Protein AF-A0A838VWV6-F1 (afdb_monomer)

Sequence (112 aa):
MQNQNTNAIFAIAVIMTAFTAVLQFGSANLAFSQEVPLLPINTGNETLDISLPVFYECIEEAVDASENAPQQDSYFEDEPTKNEVRACYQAVFIDNPVEEENNNDEDEEDDE

Foldseek 3Di:
DPDDVVVVVVVVVVVVVVVVVVVVVPDDPPPDDDDDPDDQDDPVDPLCSVLVVVLVVQQQVLLVVCLPPPDPDPVSNRPGDPVSSVVSCCVRPPVCRDDPPPPPPVPPPDDD

Mean predicted aligned error: 16.98 Å

Solvent-accessible surface area (backbone atoms only — not comparable to full-atom values): 7223 Å² total; per-residue (Å²): 145,84,56,70,67,60,52,50,52,52,52,53,53,55,51,56,52,54,56,56,57,61,69,70,70,75,72,72,83,79,78,75,77,76,82,70,81,78,72,81,78,76,78,89,41,70,60,56,46,59,44,48,60,56,35,54,53,44,37,53,55,48,28,65,71,45,54,82,48,94,6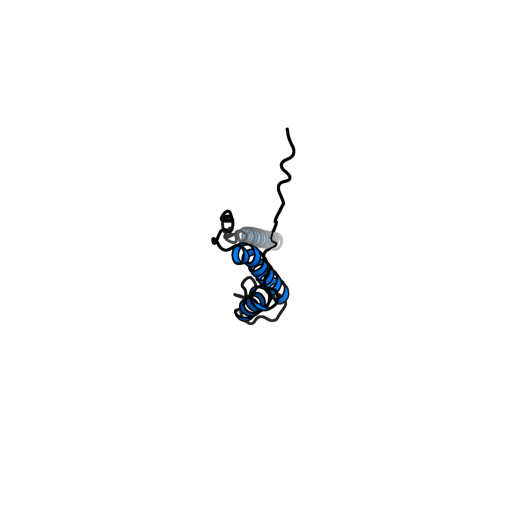7,94,50,80,74,48,56,88,35,72,50,76,64,47,52,49,50,29,48,42,49,42,66,66,74,49,56,68,72,81,78,79,77,77,72,75,80,76,83,75,89,134

pLDDT: mean 76.0, std 15.24, range [45.28, 97.5]

Structure (mmCIF, N/CA/C/O backbone):
data_AF-A0A838VWV6-F1
#
_entry.id   AF-A0A838VWV6-F1
#
loop_
_atom_site.group_PDB
_atom_site.id
_atom_site.type_symbol
_atom_site.label_atom_id
_atom_site.label_alt_id
_atom_site.label_comp_id
_atom_site.label_asym_id
_atom_site.label_entity_id
_atom_site.label_seq_id
_atom_site.pdbx_PDB_ins_code
_atom_site.Cartn_x
_atom_site.Cartn_y
_atom_site.Cartn_z
_atom_site.occupancy
_atom_site.B_iso_or_equiv
_atom_site.auth_seq_id
_atom_site.auth_comp_id
_atom_site.auth_asym_id
_atom_site.auth_atom_id
_atom_site.pdbx_PDB_model_num
ATOM 1 N N . MET A 1 1 ? -52.776 4.281 52.389 1.00 48.97 1 MET A N 1
ATOM 2 C CA . MET A 1 1 ? -52.439 3.291 51.342 1.00 48.97 1 MET A CA 1
ATOM 3 C C . MET A 1 1 ? -52.143 4.034 50.039 1.00 48.97 1 MET A C 1
ATOM 5 O O . MET A 1 1 ? -52.959 4.059 49.135 1.00 48.97 1 MET A O 1
ATOM 9 N N . GLN A 1 2 ? -51.006 4.718 49.968 1.00 55.97 2 GLN A N 1
ATOM 10 C CA . GLN A 1 2 ? -50.486 5.357 48.754 1.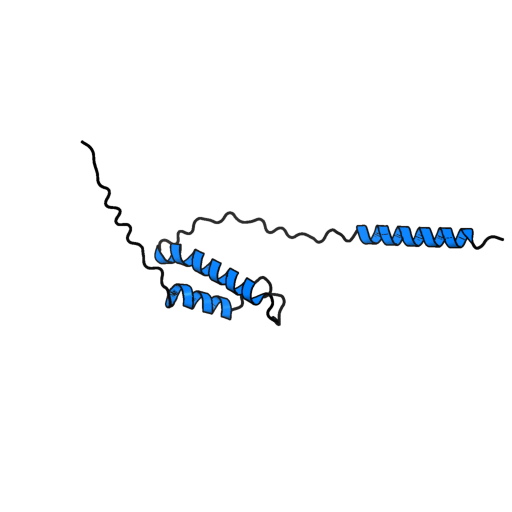00 55.97 2 GLN A CA 1
ATOM 11 C C . GLN A 1 2 ? -48.993 5.069 48.792 1.00 55.97 2 GLN A C 1
ATOM 13 O O . GLN A 1 2 ? -48.281 5.724 49.541 1.00 55.97 2 GLN A O 1
ATOM 18 N N . ASN A 1 3 ? -48.531 4.000 48.145 1.00 59.47 3 ASN A N 1
ATOM 19 C CA . ASN A 1 3 ? -47.086 3.765 48.088 1.00 59.47 3 ASN A CA 1
ATOM 20 C C . ASN A 1 3 ? -46.685 2.846 46.933 1.00 59.47 3 ASN A C 1
ATOM 22 O O . ASN A 1 3 ? -45.708 3.102 46.252 1.00 59.47 3 ASN A O 1
ATOM 26 N N . GLN A 1 4 ? -47.461 1.802 46.641 1.00 61.50 4 GLN A N 1
ATOM 27 C CA . GLN A 1 4 ? -47.039 0.824 45.633 1.00 61.50 4 GLN A CA 1
ATOM 28 C C . GLN A 1 4 ? -47.215 1.338 44.193 1.00 61.50 4 GLN A C 1
ATOM 30 O O . GLN A 1 4 ? -46.302 1.229 43.381 1.00 61.50 4 GLN A O 1
ATOM 35 N N . ASN A 1 5 ? -48.350 1.981 43.902 1.00 61.78 5 ASN A N 1
ATOM 36 C CA . ASN A 1 5 ? -48.657 2.473 42.554 1.00 61.78 5 ASN A CA 1
ATOM 37 C C . ASN A 1 5 ? -47.819 3.704 42.182 1.00 61.78 5 ASN A C 1
ATOM 39 O O . ASN A 1 5 ? -47.375 3.823 41.047 1.00 61.78 5 ASN A O 1
ATOM 43 N N . THR A 1 6 ? -47.553 4.598 43.136 1.00 66.56 6 THR A N 1
ATOM 44 C CA . THR A 1 6 ? -46.735 5.799 42.915 1.00 66.56 6 THR A CA 1
ATOM 45 C C . THR A 1 6 ? -45.270 5.447 42.661 1.00 66.56 6 THR A C 1
ATOM 47 O O . THR A 1 6 ? -44.674 5.980 41.730 1.00 66.56 6 THR A O 1
ATOM 50 N N . ASN A 1 7 ? -44.710 4.496 43.418 1.00 70.25 7 ASN A N 1
ATOM 51 C CA . ASN A 1 7 ? -43.331 4.038 43.222 1.00 70.25 7 ASN A CA 1
ATOM 52 C C . ASN A 1 7 ? -43.160 3.285 41.893 1.00 70.25 7 ASN A C 1
ATOM 54 O O . ASN A 1 7 ? -42.142 3.449 41.226 1.00 70.25 7 ASN A O 1
ATOM 58 N N . ALA A 1 8 ? -44.171 2.517 41.469 1.00 72.94 8 ALA A N 1
ATOM 59 C CA . ALA A 1 8 ? -44.171 1.855 40.164 1.00 72.94 8 ALA A CA 1
ATOM 60 C C . ALA A 1 8 ? -44.208 2.860 38.999 1.00 72.94 8 ALA A C 1
ATOM 62 O O . ALA A 1 8 ? -43.463 2.710 38.034 1.00 72.94 8 ALA A O 1
ATOM 63 N N . ILE A 1 9 ? -45.020 3.917 39.103 1.00 79.06 9 ILE A N 1
ATOM 64 C CA . ILE A 1 9 ? -45.099 4.975 38.083 1.00 79.06 9 ILE A CA 1
ATOM 65 C C . ILE A 1 9 ? -43.771 5.735 37.974 1.00 79.06 9 ILE A C 1
ATOM 67 O O . ILE A 1 9 ? -43.292 5.975 36.867 1.00 79.06 9 ILE A O 1
ATOM 71 N N . PHE A 1 10 ? -43.140 6.062 39.107 1.00 78.81 10 PHE A N 1
ATOM 72 C CA . PHE A 1 10 ? -41.822 6.701 39.114 1.00 78.81 10 PHE A CA 1
ATOM 73 C C . PHE A 1 10 ? -40.740 5.812 38.491 1.00 78.81 10 PHE A C 1
ATOM 75 O O . PHE A 1 10 ? -39.935 6.303 37.702 1.00 78.81 10 PHE A O 1
ATOM 82 N N . ALA A 1 11 ? -40.746 4.509 38.782 1.00 78.06 11 ALA A N 1
ATOM 83 C CA . ALA A 1 11 ? -39.799 3.569 38.187 1.00 78.06 11 ALA A CA 1
ATOM 84 C C . ALA A 1 11 ? -39.950 3.494 36.659 1.00 78.06 11 ALA A C 1
ATOM 86 O O . ALA A 1 11 ? -38.957 3.564 35.939 1.00 78.06 11 ALA A O 1
ATOM 87 N N . ILE A 1 12 ? -41.185 3.427 36.152 1.00 80.44 12 ILE A N 1
ATOM 88 C CA . ILE A 1 12 ? -41.454 3.394 34.706 1.00 80.44 12 ILE A CA 1
ATOM 89 C C . ILE A 1 12 ? -40.994 4.695 34.031 1.00 80.44 12 ILE A C 1
ATOM 91 O O . ILE A 1 12 ? -40.39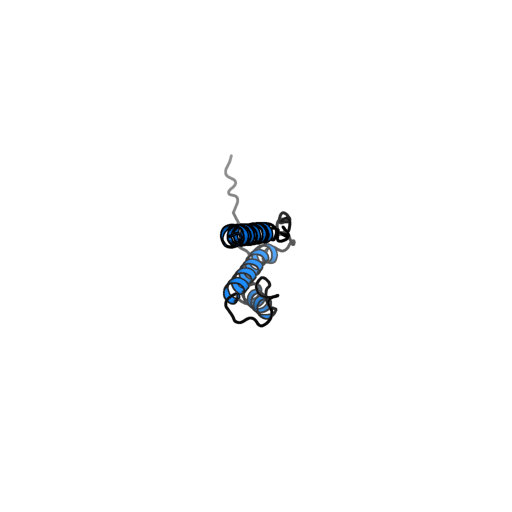0 4.647 32.961 1.00 80.44 12 ILE A O 1
ATOM 95 N N . ALA A 1 13 ? -41.224 5.849 34.663 1.00 78.56 13 ALA A N 1
ATOM 96 C CA . ALA A 1 13 ? -40.803 7.142 34.127 1.00 78.56 13 ALA A CA 1
ATOM 97 C C . ALA A 1 13 ? -39.273 7.256 33.997 1.00 78.56 13 ALA A C 1
ATOM 99 O O . ALA A 1 13 ? -38.787 7.728 32.973 1.00 78.56 13 ALA A O 1
ATOM 100 N N . VAL A 1 14 ? -38.520 6.781 34.996 1.00 82.12 14 VAL A N 1
ATOM 101 C CA . VAL A 1 14 ? -37.044 6.784 34.984 1.00 82.12 14 VAL A CA 1
ATOM 102 C C . VAL A 1 14 ? -36.483 5.843 33.916 1.00 82.12 14 VAL A C 1
ATOM 104 O O . VAL A 1 14 ? -35.494 6.159 33.259 1.00 82.12 14 VAL A O 1
ATOM 107 N N . ILE A 1 15 ? -37.124 4.692 33.712 1.00 79.75 15 ILE A N 1
ATOM 108 C CA . ILE A 1 15 ? -36.725 3.739 32.676 1.00 79.75 15 ILE A CA 1
ATOM 109 C C . ILE A 1 15 ? -36.920 4.363 31.287 1.00 79.75 15 ILE A C 1
ATOM 111 O O . ILE A 1 15 ? -36.000 4.357 30.473 1.00 79.75 15 ILE A O 1
ATOM 115 N N . MET A 1 16 ? -38.086 4.962 31.031 1.00 77.31 16 MET A N 1
ATOM 116 C CA . MET A 1 16 ? -38.398 5.588 29.741 1.00 77.31 16 MET A CA 1
ATOM 117 C C . MET A 1 16 ? -37.440 6.735 29.397 1.00 77.31 16 MET A C 1
ATOM 119 O O . MET A 1 16 ? -36.991 6.824 28.255 1.00 77.31 16 MET A O 1
ATOM 123 N N . THR A 1 17 ? -37.078 7.579 30.370 1.00 71.38 17 THR A N 1
ATOM 124 C CA . THR A 1 17 ? -36.134 8.683 30.134 1.00 71.38 17 THR A CA 1
ATOM 125 C C . THR A 1 17 ? -34.713 8.192 29.857 1.00 71.38 17 THR A C 1
ATOM 127 O O . THR A 1 17 ? -34.045 8.737 28.976 1.00 71.38 17 THR A O 1
ATOM 130 N N . ALA A 1 18 ? -34.263 7.129 30.533 1.00 70.12 18 ALA A N 1
ATOM 131 C CA . ALA A 1 18 ? -32.969 6.506 30.261 1.00 70.12 18 ALA A CA 1
ATOM 132 C C . ALA A 1 18 ? -32.896 5.925 28.836 1.00 70.12 18 ALA A C 1
ATOM 134 O O . ALA A 1 18 ? -31.908 6.143 28.138 1.00 70.12 18 ALA A O 1
ATOM 135 N N . PHE A 1 19 ? -33.960 5.265 28.364 1.00 68.69 19 PHE A N 1
ATOM 136 C CA . PHE A 1 19 ? -34.018 4.738 26.995 1.00 68.69 19 PHE A CA 1
ATOM 137 C C . PHE A 1 19 ? -33.990 5.842 25.932 1.00 68.69 19 PHE A C 1
ATOM 139 O O . PHE A 1 19 ? -33.289 5.710 24.930 1.00 68.69 19 PHE A O 1
ATOM 146 N N . THR A 1 20 ? -34.693 6.958 26.153 1.00 68.25 20 THR A N 1
ATOM 147 C CA . THR A 1 20 ? -34.664 8.089 25.211 1.00 68.25 20 THR A CA 1
ATOM 148 C C . THR A 1 20 ? -33.308 8.788 25.153 1.00 68.25 20 THR A C 1
ATOM 150 O O . THR A 1 20 ? -32.917 9.237 24.081 1.00 68.25 20 THR A O 1
ATOM 153 N N . ALA A 1 21 ? -32.564 8.840 26.265 1.00 62.53 21 ALA A N 1
ATOM 154 C CA . ALA A 1 21 ? -31.240 9.458 26.296 1.00 62.53 21 ALA A CA 1
ATOM 155 C C . ALA A 1 21 ? -30.208 8.663 25.476 1.00 62.53 21 ALA A C 1
ATOM 157 O O . ALA A 1 21 ? -29.389 9.260 24.787 1.00 62.53 21 ALA A O 1
ATOM 158 N N . VAL A 1 22 ? -30.276 7.326 25.489 1.00 63.97 22 VAL A N 1
ATOM 159 C CA . VAL A 1 22 ? -29.355 6.457 24.727 1.00 63.97 22 VAL A CA 1
ATOM 160 C C . VAL A 1 22 ? -29.554 6.599 23.213 1.00 63.97 22 VAL A C 1
ATOM 162 O O . VAL A 1 22 ? -28.583 6.586 22.463 1.00 63.97 22 VAL A O 1
ATOM 165 N N . LEU A 1 23 ? -30.791 6.815 22.755 1.00 61.84 23 LEU A N 1
ATOM 166 C CA . LEU A 1 23 ? -31.105 6.975 21.328 1.00 61.84 23 LEU A CA 1
ATOM 167 C C . LEU A 1 23 ? -30.587 8.293 20.722 1.00 61.84 23 LEU A C 1
ATOM 169 O O . LEU A 1 23 ? -30.531 8.414 19.501 1.00 61.84 23 LEU A O 1
ATOM 173 N N . GLN A 1 24 ? -30.197 9.275 21.543 1.00 60.22 24 GLN A N 1
ATOM 174 C CA . GLN A 1 24 ? -29.690 10.571 21.074 1.00 60.22 24 GLN A CA 1
ATOM 175 C C . GLN A 1 24 ? -28.162 10.625 20.905 1.00 60.22 24 GLN A C 1
ATOM 177 O O . GLN A 1 24 ? -27.659 11.590 20.338 1.00 60.22 24 GLN A O 1
ATOM 182 N N . PHE A 1 25 ? -27.416 9.597 21.329 1.00 59.53 25 PHE A N 1
ATOM 183 C CA . PHE A 1 25 ? -25.951 9.532 21.172 1.00 59.53 25 PHE A CA 1
ATOM 184 C C . PHE A 1 25 ? -25.488 8.899 19.843 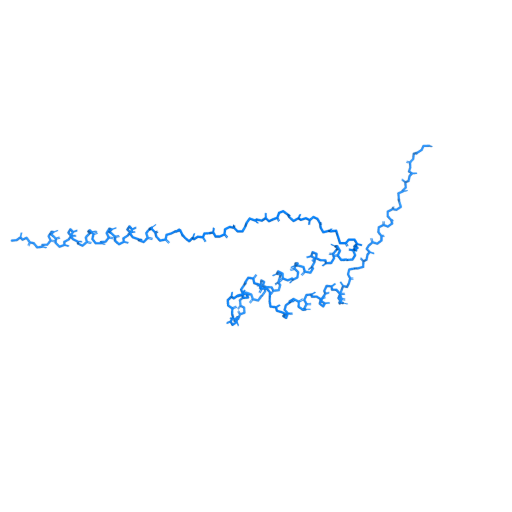1.00 59.53 25 PHE A C 1
ATOM 186 O O . PHE A 1 25 ? -24.317 8.573 19.683 1.00 59.53 25 PHE A O 1
ATOM 193 N N . GLY A 1 26 ? -26.394 8.721 18.877 1.00 58.00 26 GLY A N 1
ATOM 194 C CA . GLY A 1 26 ? -26.156 7.944 17.656 1.00 58.00 26 GLY A CA 1
ATOM 195 C C . GLY A 1 26 ? -25.680 8.714 16.421 1.00 58.00 26 GLY A C 1
ATOM 196 O O . GLY A 1 26 ? -25.784 8.175 15.326 1.00 58.00 26 GLY A O 1
ATOM 197 N N . SER A 1 27 ? -25.189 9.947 16.540 1.00 57.97 27 SER A N 1
ATOM 198 C CA . SER A 1 27 ? -24.560 10.641 15.408 1.00 57.97 27 SER A CA 1
ATOM 199 C C . SER A 1 27 ? -23.088 10.881 15.708 1.00 57.97 27 SER A C 1
ATOM 201 O O . SER A 1 27 ? -22.673 11.996 16.032 1.00 57.97 27 SER A O 1
ATOM 203 N N . ALA A 1 28 ? -22.300 9.808 15.613 1.00 59.03 28 ALA A N 1
ATOM 204 C CA . ALA A 1 28 ? -20.883 9.947 15.323 1.00 59.03 28 ALA A CA 1
ATOM 205 C C . ALA A 1 28 ? -20.770 10.805 14.056 1.00 59.03 28 ALA A C 1
ATOM 207 O O . ALA A 1 28 ? -21.473 10.558 13.074 1.00 59.03 28 ALA A O 1
ATOM 208 N N . ASN A 1 29 ? -19.958 11.858 14.110 1.00 56.00 29 ASN A N 1
ATOM 209 C CA . ASN A 1 29 ? -19.626 12.645 12.932 1.00 56.00 29 ASN A CA 1
ATOM 210 C C . ASN A 1 29 ? -18.934 11.700 11.947 1.00 56.00 29 ASN A C 1
ATOM 212 O O . ASN A 1 29 ? -17.746 11.431 12.088 1.00 56.00 29 ASN A O 1
ATOM 216 N N . LEU A 1 30 ? -19.691 11.148 11.001 1.00 57.81 30 LEU A N 1
ATOM 217 C CA . LEU A 1 30 ? -19.138 10.419 9.873 1.00 57.81 30 LEU A CA 1
ATOM 218 C C . LEU A 1 30 ? -18.392 11.453 9.033 1.00 57.81 30 LEU A C 1
ATOM 220 O O . LEU A 1 30 ? -18.993 12.228 8.287 1.00 57.81 30 LEU A O 1
ATOM 224 N N . ALA A 1 31 ? -17.081 11.528 9.241 1.00 61.69 31 ALA A N 1
ATOM 225 C CA . ALA A 1 31 ? -16.183 12.244 8.360 1.00 61.69 31 ALA A CA 1
ATOM 226 C C . ALA A 1 31 ? -16.116 11.444 7.057 1.00 61.69 31 ALA A C 1
ATOM 228 O O . ALA A 1 31 ? -15.301 10.544 6.905 1.00 61.69 31 ALA A O 1
ATOM 229 N N . PHE A 1 32 ? -17.032 11.728 6.139 1.00 55.34 32 PHE A N 1
ATOM 230 C CA . PHE A 1 32 ? -16.934 11.225 4.779 1.00 55.34 32 PHE A CA 1
ATOM 231 C C . PHE A 1 32 ? -15.819 12.011 4.085 1.00 55.34 32 PHE A C 1
ATOM 233 O O . PHE A 1 32 ? -16.001 13.188 3.762 1.00 55.34 32 PHE A O 1
ATOM 240 N N . SER A 1 33 ? -14.651 11.395 3.895 1.00 57.75 33 SER A N 1
ATOM 241 C CA . SER A 1 33 ? -13.684 11.892 2.921 1.00 57.75 33 SER A CA 1
ATOM 242 C C . SER A 1 33 ? -14.329 11.738 1.545 1.00 57.75 33 SER A C 1
ATOM 244 O O . SER A 1 33 ? -14.738 10.655 1.135 1.00 57.75 33 SER A O 1
ATOM 246 N N . GLN A 1 34 ? -14.537 12.856 0.855 1.00 57.84 34 GLN A N 1
ATOM 247 C CA . GLN A 1 34 ? -15.001 12.819 -0.523 1.00 57.84 34 GLN A CA 1
ATOM 248 C C . GLN A 1 34 ? -13.880 12.193 -1.358 1.00 57.84 34 GLN A C 1
ATOM 250 O O . GLN A 1 34 ? -12.788 12.757 -1.417 1.00 57.84 34 GLN A O 1
ATOM 255 N N . GLU A 1 35 ? -14.146 11.033 -1.962 1.00 61.19 35 GLU A N 1
ATOM 256 C CA . GLU A 1 35 ? -13.233 10.388 -2.906 1.00 61.19 35 GLU A CA 1
ATOM 257 C C . GLU A 1 35 ? -12.875 11.397 -4.001 1.00 61.19 35 GLU A C 1
ATOM 259 O O . GLU A 1 35 ? -13.742 11.913 -4.716 1.00 61.19 35 GLU A O 1
ATOM 264 N N . VAL A 1 36 ? -11.591 11.741 -4.083 1.00 69.62 36 VAL A N 1
ATOM 265 C CA . VAL A 1 36 ? -11.078 12.554 -5.179 1.00 69.62 36 VAL A CA 1
ATOM 266 C C . VAL A 1 36 ? -10.996 11.627 -6.389 1.00 69.62 36 VAL A C 1
ATOM 268 O O . VAL A 1 36 ? -10.305 10.614 -6.290 1.00 69.62 36 VAL A O 1
ATOM 271 N N . PRO A 1 37 ? -11.668 11.941 -7.516 1.00 67.62 37 PRO A N 1
ATOM 272 C CA . PRO A 1 37 ? -11.572 11.114 -8.709 1.00 67.62 37 PRO A CA 1
ATOM 273 C C . PRO A 1 37 ? -10.103 10.988 -9.099 1.00 67.62 37 PRO A C 1
ATOM 275 O O . PRO A 1 37 ? -9.422 11.997 -9.315 1.00 67.62 37 PRO A O 1
ATOM 278 N N . LEU A 1 38 ? -9.622 9.747 -9.131 1.00 69.75 38 LEU A N 1
ATOM 279 C CA . LEU A 1 38 ? -8.224 9.454 -9.395 1.00 69.75 38 LEU A CA 1
ATOM 280 C C . LEU A 1 38 ? -7.877 9.955 -10.799 1.00 69.75 38 LEU A C 1
ATOM 282 O O . LEU A 1 38 ? -8.497 9.567 -11.793 1.00 69.75 38 LEU A O 1
ATOM 286 N N . LEU A 1 39 ? -6.907 10.867 -10.874 1.00 76.06 39 LEU A N 1
ATOM 287 C CA . LEU A 1 39 ? -6.327 11.258 -12.151 1.00 76.06 39 LEU A CA 1
ATOM 288 C C . LEU A 1 39 ? -5.626 10.026 -12.742 1.00 76.06 39 LEU A C 1
ATOM 290 O O . LEU A 1 39 ? -4.971 9.302 -11.988 1.00 76.06 39 LEU A O 1
ATOM 294 N N . PRO A 1 40 ? -5.727 9.782 -14.061 1.00 77.94 40 PRO A N 1
ATOM 295 C CA . PRO A 1 40 ? -4.949 8.723 -14.686 1.00 77.94 40 PRO A CA 1
ATOM 296 C C . PRO A 1 40 ? -3.463 8.975 -14.414 1.00 77.94 40 PRO A C 1
ATOM 298 O O . PRO A 1 40 ? -2.984 10.104 -14.575 1.00 77.94 40 PRO A O 1
ATOM 301 N N . ILE A 1 41 ? -2.751 7.938 -13.973 1.00 78.19 41 ILE A N 1
ATOM 302 C CA . ILE A 1 41 ? -1.311 8.026 -13.740 1.00 78.19 41 ILE A CA 1
ATOM 303 C C . ILE A 1 41 ? -0.643 8.240 -15.098 1.00 78.19 41 ILE A C 1
ATOM 305 O O . ILE A 1 41 ? -0.811 7.451 -16.022 1.00 78.19 41 ILE A O 1
ATOM 309 N N . ASN A 1 42 ? 0.043 9.369 -15.223 1.00 84.50 42 ASN A N 1
ATOM 310 C CA . ASN A 1 42 ? 0.847 9.718 -16.381 1.00 84.50 42 ASN A CA 1
ATOM 311 C C . ASN A 1 42 ? 2.005 10.575 -15.882 1.00 84.50 42 ASN A C 1
ATOM 313 O O . ASN A 1 42 ? 1.914 11.799 -15.755 1.00 84.50 42 ASN A O 1
ATOM 317 N N . THR A 1 43 ? 3.073 9.893 -15.506 1.00 84.88 43 THR A N 1
ATOM 318 C CA . THR A 1 43 ? 4.302 10.487 -14.991 1.00 84.88 43 THR A CA 1
ATOM 319 C C . THR A 1 43 ? 5.273 10.847 -16.115 1.00 84.88 43 THR A C 1
ATOM 321 O O . THR A 1 43 ? 6.281 11.511 -15.867 1.00 84.88 43 THR A O 1
ATOM 324 N N . GLY A 1 44 ? 4.968 10.438 -17.353 1.00 87.94 44 GLY A N 1
ATOM 325 C CA . GLY A 1 44 ? 5.882 10.509 -18.490 1.00 87.94 44 GLY A CA 1
ATOM 326 C C . GLY A 1 44 ? 6.984 9.446 -18.439 1.00 87.94 44 GLY A C 1
ATOM 327 O O . GLY A 1 44 ? 7.984 9.577 -19.145 1.00 87.94 44 GLY A O 1
ATOM 328 N N . ASN A 1 45 ? 6.827 8.425 -17.593 1.00 88.50 45 ASN A N 1
ATOM 329 C CA . ASN A 1 45 ? 7.714 7.277 -17.489 1.00 88.50 45 ASN A CA 1
ATOM 330 C C . ASN A 1 45 ? 6.867 6.001 -17.414 1.00 88.50 45 ASN A C 1
ATOM 332 O O . ASN A 1 45 ? 6.172 5.777 -16.429 1.00 88.50 45 ASN A O 1
ATOM 336 N N . GLU A 1 46 ? 6.944 5.173 -18.451 1.00 88.00 46 GLU A N 1
ATOM 337 C CA . GLU A 1 46 ? 6.101 3.984 -18.609 1.00 88.00 46 GLU A CA 1
ATOM 338 C C . GLU A 1 46 ? 6.299 2.974 -17.476 1.00 88.00 46 GLU A C 1
ATOM 340 O O . GLU A 1 46 ? 5.328 2.533 -16.864 1.00 88.00 46 GLU A O 1
ATOM 345 N N . THR A 1 47 ? 7.553 2.692 -17.107 1.00 87.69 47 THR A N 1
ATOM 346 C CA . THR A 1 47 ? 7.854 1.830 -15.957 1.00 87.69 47 THR A CA 1
ATOM 347 C C . THR A 1 47 ? 7.159 2.335 -14.693 1.00 87.69 47 THR A C 1
ATOM 349 O O . THR A 1 47 ? 6.566 1.552 -13.953 1.00 87.69 47 THR A O 1
ATOM 352 N N . LEU A 1 48 ? 7.213 3.641 -14.426 1.00 88.25 48 LEU A N 1
ATOM 353 C CA . LEU A 1 48 ? 6.607 4.248 -13.245 1.00 88.25 48 LEU A CA 1
ATOM 354 C C . LEU A 1 48 ? 5.074 4.244 -13.320 1.00 88.25 48 LEU A C 1
ATOM 356 O O . LEU A 1 48 ? 4.422 4.003 -12.307 1.00 88.25 48 LEU A O 1
ATOM 360 N N . ASP A 1 49 ? 4.506 4.451 -14.505 1.00 89.88 49 ASP A N 1
ATOM 361 C CA . ASP A 1 49 ? 3.059 4.425 -14.729 1.00 89.88 49 ASP A CA 1
ATOM 362 C C . ASP A 1 49 ? 2.471 3.024 -14.496 1.00 89.88 49 ASP A C 1
ATOM 364 O O . ASP A 1 49 ? 1.363 2.908 -13.971 1.00 89.88 49 ASP A O 1
ATOM 368 N N . ILE A 1 50 ? 3.235 1.966 -14.793 1.00 89.75 50 ILE A N 1
ATOM 369 C CA . ILE A 1 50 ? 2.835 0.575 -14.534 1.00 89.75 50 ILE A CA 1
ATOM 370 C C . ILE A 1 50 ? 3.104 0.160 -13.080 1.00 89.75 50 ILE A C 1
ATOM 372 O O . ILE A 1 50 ? 2.282 -0.504 -12.452 1.00 89.75 50 ILE A O 1
ATOM 376 N N . SER A 1 51 ? 4.257 0.535 -12.526 1.00 90.69 51 SER A N 1
ATOM 377 C CA . SER A 1 51 ? 4.688 0.065 -11.201 1.00 90.69 51 SER A CA 1
ATOM 378 C C . SER A 1 51 ? 4.062 0.829 -10.032 1.00 90.69 51 SER A C 1
ATOM 380 O O . SER A 1 51 ? 3.939 0.261 -8.948 1.00 90.69 51 SER A O 1
ATOM 382 N N . LEU A 1 52 ? 3.628 2.084 -10.212 1.00 92.31 52 LEU A N 1
ATOM 383 C CA . LEU A 1 52 ? 2.965 2.848 -9.146 1.00 92.31 52 LEU A CA 1
ATOM 384 C C . LEU A 1 52 ? 1.667 2.191 -8.649 1.00 92.31 52 LEU A C 1
ATOM 386 O O . LEU A 1 52 ? 1.554 2.024 -7.435 1.00 92.31 52 LEU A O 1
ATOM 390 N N . PRO A 1 53 ? 0.711 1.790 -9.513 1.00 91.25 53 PRO A N 1
ATOM 391 C CA . PRO A 1 53 ? -0.474 1.049 -9.080 1.00 91.25 53 PRO A CA 1
ATOM 392 C C . PRO A 1 53 ? -0.129 -0.195 -8.255 1.00 91.25 53 PRO A C 1
ATOM 394 O O . PRO A 1 53 ? -0.650 -0.362 -7.158 1.00 91.25 53 PRO A O 1
ATOM 397 N N . VAL A 1 54 ? 0.820 -1.006 -8.736 1.00 93.19 54 VAL A N 1
ATOM 398 C CA . VAL A 1 54 ? 1.266 -2.239 -8.063 1.00 93.19 54 VAL A CA 1
ATOM 399 C C . VAL A 1 54 ? 1.910 -1.937 -6.706 1.00 93.19 54 VAL A C 1
ATOM 401 O O . VAL A 1 54 ? 1.732 -2.670 -5.737 1.00 93.19 54 VAL A O 1
ATOM 404 N N . PHE A 1 55 ? 2.656 -0.836 -6.604 1.00 94.38 55 PHE A N 1
ATOM 405 C CA . PHE A 1 55 ? 3.238 -0.388 -5.343 1.00 94.38 55 PHE A CA 1
ATOM 406 C C . PHE A 1 55 ? 2.178 0.015 -4.313 1.00 94.38 55 PHE A C 1
ATOM 408 O O . PHE A 1 55 ? 2.329 -0.332 -3.142 1.00 94.38 55 PHE A O 1
ATOM 415 N N . TYR A 1 56 ? 1.122 0.719 -4.727 1.00 92.69 56 TYR A N 1
ATOM 416 C CA . TYR A 1 56 ? 0.020 1.072 -3.829 1.00 92.69 56 TYR A CA 1
ATOM 417 C C . TYR A 1 56 ? -0.785 -0.159 -3.400 1.00 92.69 56 TYR A C 1
ATOM 419 O O . TYR A 1 56 ? -1.067 -0.293 -2.214 1.00 92.69 56 TYR A O 1
ATOM 427 N N . GLU A 1 57 ? -1.048 -1.093 -4.316 1.00 94.00 57 GLU A N 1
ATOM 428 C CA . GLU A 1 57 ? -1.700 -2.371 -4.001 1.00 94.00 57 GLU A CA 1
ATOM 429 C C . GLU A 1 57 ? -0.883 -3.179 -2.979 1.00 94.00 57 GLU A C 1
ATOM 431 O O . GLU A 1 57 ? -1.419 -3.634 -1.973 1.00 94.00 57 GLU A O 1
ATOM 436 N N . CYS A 1 58 ? 0.443 -3.255 -3.149 1.00 96.19 58 CYS A N 1
ATOM 437 C CA . CYS A 1 58 ? 1.318 -3.894 -2.162 1.00 96.19 58 CYS A CA 1
ATOM 438 C C . CYS A 1 58 ? 1.207 -3.249 -0.771 1.00 96.19 58 CYS A C 1
ATOM 440 O O . CYS A 1 58 ? 1.250 -3.947 0.243 1.00 96.19 58 CYS A O 1
ATOM 442 N N . ILE A 1 59 ? 1.110 -1.915 -0.706 1.00 95.75 59 ILE A N 1
ATOM 443 C CA . ILE A 1 59 ? 0.976 -1.197 0.565 1.00 95.75 59 ILE A CA 1
ATOM 444 C C . ILE A 1 59 ? -0.341 -1.562 1.247 1.00 95.75 59 ILE A C 1
ATOM 446 O O . ILE A 1 59 ? -0.320 -1.864 2.438 1.00 95.75 59 ILE A O 1
ATOM 450 N N . GLU A 1 60 ? -1.448 -1.541 0.507 1.00 93.94 60 GLU A N 1
ATOM 451 C CA . GLU A 1 60 ? -2.771 -1.899 1.027 1.00 93.94 60 GLU A CA 1
ATOM 452 C C . GLU A 1 60 ? -2.772 -3.335 1.568 1.00 93.94 6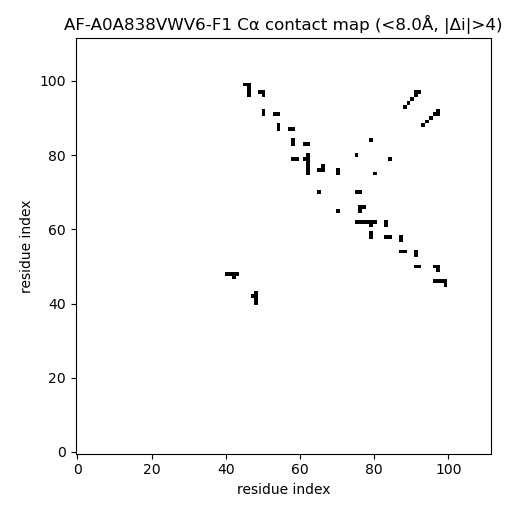0 GLU A C 1
ATOM 454 O O . GLU A 1 60 ? 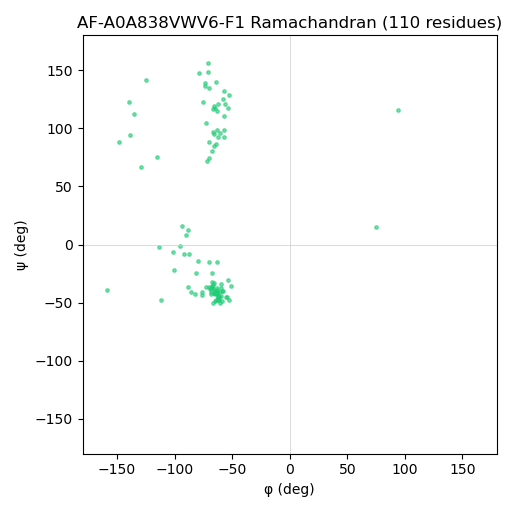-3.116 -3.555 2.727 1.00 93.94 60 GLU A O 1
ATOM 459 N N . GLU A 1 61 ? -2.249 -4.298 0.802 1.00 94.44 61 GLU A N 1
ATOM 460 C CA . GLU A 1 61 ? -2.133 -5.690 1.254 1.00 94.44 61 GLU A CA 1
ATOM 461 C C . GLU A 1 61 ? -1.271 -5.839 2.517 1.00 94.44 61 GLU A C 1
ATOM 463 O O . GLU A 1 61 ? -1.557 -6.666 3.388 1.00 94.44 61 GLU A O 1
ATOM 468 N N . ALA A 1 62 ? -0.191 -5.060 2.626 1.00 93.56 62 ALA A N 1
ATOM 469 C CA . ALA A 1 62 ? 0.700 -5.109 3.778 1.00 93.56 62 ALA A CA 1
ATOM 470 C C . ALA A 1 62 ? 0.035 -4.564 5.052 1.00 93.56 62 ALA A C 1
ATOM 472 O O . ALA A 1 62 ? 0.251 -5.135 6.124 1.00 93.56 62 ALA A O 1
ATOM 473 N N . VAL A 1 63 ? -0.773 -3.505 4.931 1.00 91.81 63 VAL A N 1
ATOM 474 C CA . VAL A 1 63 ? -1.568 -2.937 6.033 1.00 91.81 63 VAL A CA 1
ATOM 475 C C . VAL A 1 63 ? -2.647 -3.926 6.469 1.00 91.81 63 VAL A C 1
ATOM 477 O O . VAL A 1 63 ? -2.696 -4.299 7.641 1.00 91.81 63 VAL A O 1
ATOM 480 N N . ASP A 1 64 ? -3.425 -4.460 5.527 1.00 90.88 64 ASP A N 1
ATOM 481 C CA . ASP A 1 64 ? -4.480 -5.441 5.813 1.00 90.88 64 ASP A CA 1
ATOM 482 C C . ASP A 1 64 ? -3.920 -6.702 6.495 1.00 90.88 64 ASP A C 1
ATOM 484 O O . ASP A 1 64 ? -4.495 -7.254 7.439 1.00 90.88 64 ASP A O 1
ATOM 488 N N . ALA A 1 65 ? -2.744 -7.166 6.060 1.00 89.88 65 ALA A N 1
ATOM 489 C CA . ALA A 1 65 ? -2.078 -8.315 6.665 1.00 89.88 65 ALA A CA 1
ATOM 490 C C . ALA A 1 65 ? -1.581 -8.041 8.096 1.00 89.88 65 ALA A C 1
ATOM 492 O O . ALA A 1 65 ? -1.404 -8.987 8.877 1.00 89.88 65 ALA A O 1
ATOM 493 N N . SER A 1 66 ? -1.332 -6.777 8.446 1.00 86.00 66 SER A N 1
ATOM 494 C CA . SER A 1 66 ? -0.805 -6.372 9.748 1.00 86.00 66 SER A CA 1
ATOM 495 C C . SER A 1 66 ? -1.863 -5.812 10.706 1.00 86.00 66 SER A C 1
ATOM 497 O O . SER A 1 66 ? -1.558 -5.687 11.893 1.00 86.00 66 SER A O 1
ATOM 499 N N . GLU A 1 67 ? -3.110 -5.622 10.256 1.00 75.69 67 GLU A N 1
ATOM 500 C CA . GLU A 1 67 ? -4.267 -5.140 11.039 1.00 75.69 67 GLU A CA 1
ATOM 501 C C . GLU A 1 67 ? -4.477 -5.933 12.348 1.00 75.69 67 GLU A C 1
ATOM 503 O O . GLU A 1 67 ? -4.814 -5.395 13.400 1.00 75.69 67 GLU A O 1
ATOM 508 N N . ASN A 1 68 ? -4.215 -7.244 12.315 1.00 71.00 68 ASN A N 1
ATOM 509 C CA . ASN A 1 68 ? -4.381 -8.138 13.469 1.00 71.00 68 ASN A CA 1
ATOM 510 C C . ASN A 1 68 ? -3.085 -8.365 14.267 1.00 71.00 68 ASN A C 1
ATOM 512 O O . ASN A 1 68 ? -3.075 -9.115 15.253 1.00 71.00 68 ASN A O 1
ATOM 516 N N . ALA A 1 69 ? -1.970 -7.768 13.843 1.00 72.88 69 ALA A N 1
ATOM 517 C CA . ALA A 1 69 ? -0.755 -7.774 14.634 1.00 72.88 69 ALA A CA 1
ATOM 518 C C . ALA A 1 69 ? -0.957 -6.866 15.858 1.00 72.88 69 ALA A C 1
ATOM 520 O O . ALA A 1 69 ? -1.676 -5.875 15.782 1.00 72.88 69 ALA A O 1
ATOM 521 N N . PRO A 1 70 ? -0.330 -7.160 17.010 1.00 67.75 70 PRO A N 1
ATOM 522 C CA . PRO A 1 70 ? -0.341 -6.248 18.146 1.00 67.75 70 PRO A CA 1
ATOM 523 C C . PRO A 1 70 ? 0.470 -4.990 17.797 1.00 67.75 70 PRO A C 1
ATOM 525 O O . PRO A 1 70 ? 1.647 -4.872 18.149 1.00 67.75 70 PRO A O 1
ATOM 528 N N . GLN A 1 71 ? -0.143 -4.070 17.059 1.00 63.59 71 GLN A N 1
ATOM 529 C CA . GLN A 1 71 ? 0.421 -2.774 16.736 1.00 63.59 71 GLN A CA 1
ATOM 530 C C . GLN A 1 71 ? 0.369 -1.889 17.989 1.00 63.59 71 GLN A C 1
ATOM 532 O O . GLN A 1 71 ? -0.587 -1.906 18.765 1.00 63.59 71 GLN A O 1
ATOM 537 N N . GLN A 1 72 ? 1.460 -1.164 18.251 1.00 64.31 72 GLN A N 1
ATOM 538 C CA . GLN A 1 72 ? 1.599 -0.334 19.457 1.00 64.31 72 GLN A CA 1
ATOM 539 C C . GLN A 1 72 ? 0.880 1.017 19.357 1.00 64.31 72 GLN A C 1
ATOM 541 O O . GLN A 1 72 ? 0.734 1.683 20.381 1.00 64.31 72 GLN A O 1
ATOM 546 N N . ASP A 1 73 ? 0.465 1.427 18.159 1.00 81.94 73 ASP A N 1
ATOM 547 C CA . ASP A 1 73 ? -0.109 2.741 17.887 1.00 81.94 73 ASP A CA 1
ATOM 548 C C . ASP A 1 73 ? -1.286 2.585 16.921 1.00 81.94 73 ASP A C 1
ATOM 550 O O . ASP A 1 73 ? -1.106 2.065 15.822 1.00 81.94 73 ASP A O 1
ATOM 554 N N . SER A 1 74 ? -2.468 3.043 17.343 1.00 84.88 74 SER A N 1
ATOM 555 C CA . SER A 1 74 ? -3.712 2.960 16.568 1.00 84.88 74 SER A CA 1
ATOM 556 C C . SER A 1 74 ? -3.657 3.753 15.263 1.00 84.88 74 SER A C 1
ATOM 558 O O . SER A 1 74 ? -4.514 3.587 14.410 1.00 84.88 74 SER A O 1
ATOM 560 N N . TYR A 1 75 ? -2.678 4.652 15.103 1.00 83.12 75 TYR A N 1
ATOM 561 C CA . TYR A 1 75 ? -2.466 5.352 13.839 1.00 83.12 75 TYR A CA 1
ATOM 562 C C . TYR A 1 75 ? -2.180 4.388 12.677 1.00 83.12 75 TYR A C 1
ATOM 564 O O . TYR A 1 75 ? -2.608 4.666 11.567 1.00 83.12 75 TYR A O 1
ATOM 572 N N . PHE A 1 76 ? -1.492 3.268 12.926 1.00 88.50 76 PHE A N 1
ATOM 573 C CA . PHE A 1 76 ? -1.101 2.313 11.879 1.00 88.50 76 PHE A CA 1
ATOM 574 C C . PHE A 1 76 ? -2.140 1.210 11.615 1.00 88.50 76 PHE A C 1
ATOM 576 O O . PHE A 1 76 ? -1.852 0.285 10.860 1.00 88.50 76 PHE A O 1
ATOM 583 N N . GLU A 1 77 ? -3.335 1.308 12.211 1.00 84.25 77 GLU A N 1
ATOM 584 C CA . GLU A 1 77 ? -4.438 0.379 11.922 1.00 84.25 77 GLU A CA 1
ATOM 585 C C . GLU A 1 77 ? -4.894 0.517 10.461 1.00 84.25 77 GLU A C 1
ATOM 587 O O . GLU A 1 77 ? -5.098 -0.488 9.792 1.00 84.25 77 GLU A O 1
ATOM 592 N N . ASP A 1 78 ? -4.956 1.754 9.956 1.00 86.38 78 ASP A N 1
ATOM 593 C CA . ASP A 1 78 ? -5.373 2.073 8.582 1.00 86.38 78 ASP A CA 1
ATOM 594 C C . ASP A 1 78 ? -4.224 2.647 7.725 1.00 86.38 78 ASP A C 1
ATOM 596 O O . ASP A 1 78 ? -4.412 2.988 6.558 1.00 86.38 78 ASP A O 1
ATOM 600 N N . GLU A 1 79 ? -3.034 2.824 8.307 1.00 90.44 79 GLU A N 1
ATOM 601 C CA . GLU A 1 79 ? -1.909 3.519 7.672 1.00 90.44 79 GLU A CA 1
ATOM 602 C C . GLU A 1 79 ? -0.660 2.637 7.655 1.00 90.44 79 GLU A C 1
ATOM 604 O O . GLU A 1 79 ? -0.334 1.987 8.652 1.00 90.44 79 GLU A O 1
ATOM 609 N N . PRO A 1 80 ? 0.135 2.668 6.576 1.00 92.25 80 PRO A N 1
ATOM 610 C CA . PRO A 1 80 ? 1.318 1.838 6.488 1.00 92.25 80 PRO A CA 1
ATOM 611 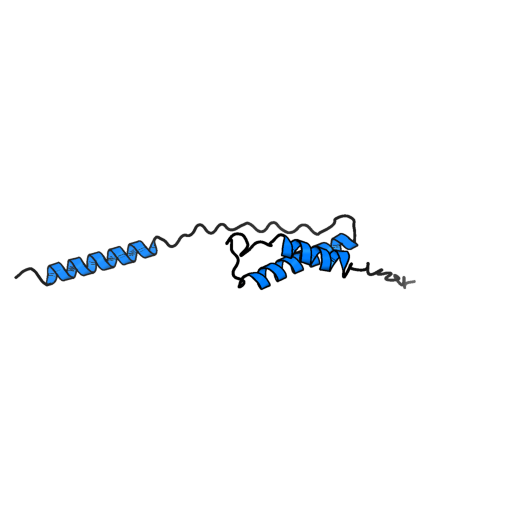C C . PRO A 1 80 ? 2.444 2.339 7.384 1.00 92.25 80 PRO A C 1
ATOM 613 O O . PRO A 1 80 ? 2.806 3.520 7.442 1.00 92.25 80 PRO A O 1
ATOM 616 N N . THR A 1 81 ? 3.114 1.396 8.027 1.00 92.75 81 THR A N 1
ATOM 617 C CA . THR A 1 81 ? 4.376 1.646 8.702 1.00 92.75 81 THR A CA 1
ATOM 618 C C . THR A 1 81 ? 5.486 1.894 7.685 1.00 92.75 81 THR A C 1
ATOM 620 O O . THR A 1 81 ? 5.516 1.393 6.55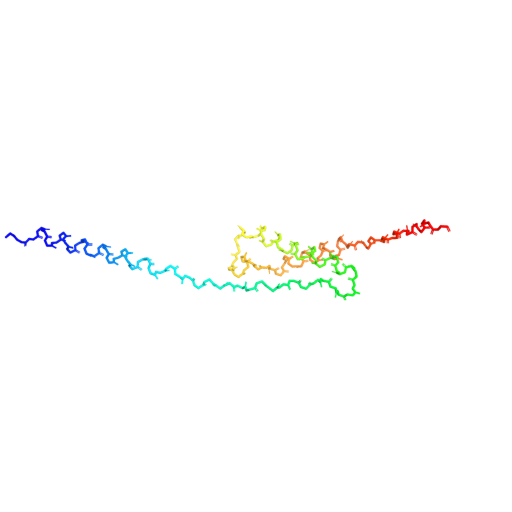9 1.00 92.75 81 THR A O 1
ATOM 623 N N . LYS A 1 82 ? 6.531 2.594 8.131 1.00 93.75 82 LYS A N 1
ATOM 624 C CA . LYS A 1 82 ? 7.745 2.810 7.330 1.00 93.75 82 LYS A CA 1
ATOM 625 C C . LYS A 1 82 ? 8.375 1.509 6.808 1.00 93.75 82 LYS A C 1
ATOM 627 O O . LYS A 1 82 ? 9.061 1.531 5.785 1.00 93.75 82 LYS A O 1
ATOM 632 N N . ASN A 1 83 ? 8.233 0.409 7.545 1.00 94.56 83 ASN A N 1
ATOM 633 C CA . ASN A 1 83 ? 8.821 -0.867 7.154 1.00 94.56 83 ASN A CA 1
ATOM 634 C C . ASN A 1 83 ? 8.026 -1.524 6.026 1.00 94.56 83 ASN A C 1
ATOM 636 O O . ASN A 1 83 ? 8.657 -2.012 5.093 1.00 94.56 83 ASN A O 1
ATOM 640 N N . GLU A 1 84 ? 6.695 -1.475 6.078 1.00 94.75 84 GLU A N 1
ATOM 641 C CA . GLU A 1 84 ? 5.817 -1.974 5.010 1.00 94.75 84 GLU A CA 1
ATOM 642 C C . GLU A 1 84 ? 6.054 -1.193 3.716 1.00 94.75 84 GLU A C 1
ATOM 644 O O . GLU A 1 84 ? 6.380 -1.791 2.693 1.00 94.75 84 GLU A O 1
ATOM 649 N N . VAL A 1 85 ? 6.086 0.145 3.787 1.00 96.50 85 VAL A N 1
ATOM 650 C CA . VAL A 1 85 ? 6.412 0.995 2.626 1.00 96.50 85 VAL A CA 1
ATOM 651 C C . VAL A 1 85 ? 7.764 0.617 2.011 1.00 96.50 85 VAL A C 1
ATOM 653 O O . VAL A 1 85 ? 7.900 0.504 0.793 1.00 96.50 85 VAL A O 1
ATOM 656 N N . ARG A 1 86 ? 8.795 0.405 2.842 1.00 97.50 86 ARG A N 1
ATOM 657 C CA . ARG A 1 86 ? 10.124 0.016 2.347 1.00 97.50 86 ARG A CA 1
ATOM 658 C C . ARG A 1 86 ? 10.108 -1.372 1.707 1.00 97.50 86 ARG A C 1
ATOM 660 O O . ARG A 1 86 ? 10.782 -1.561 0.698 1.00 97.50 86 ARG A O 1
ATOM 667 N N . ALA A 1 87 ? 9.404 -2.327 2.309 1.00 96.44 87 ALA A N 1
ATOM 668 C CA . ALA A 1 87 ? 9.311 -3.686 1.794 1.00 96.44 87 ALA A CA 1
ATOM 669 C C . ALA A 1 87 ? 8.640 -3.698 0.415 1.00 96.44 87 ALA A C 1
ATOM 671 O O . ALA A 1 87 ? 9.198 -4.270 -0.517 1.00 96.44 87 ALA A O 1
ATOM 672 N N . CYS A 1 88 ? 7.532 -2.971 0.258 1.00 96.88 88 CYS A N 1
ATOM 673 C CA . CYS A 1 88 ? 6.857 -2.828 -1.029 1.00 96.88 88 CYS A CA 1
ATOM 674 C C . CYS A 1 88 ? 7.717 -2.124 -2.075 1.00 96.88 88 CYS A C 1
ATOM 676 O O . CYS A 1 88 ? 7.762 -2.554 -3.223 1.00 96.88 88 CYS A O 1
ATOM 678 N N . TYR A 1 89 ? 8.472 -1.091 -1.688 1.00 95.25 89 TYR A N 1
ATOM 679 C CA . TYR A 1 89 ? 9.372 -0.418 -2.625 1.00 95.25 89 TYR A CA 1
ATOM 680 C C . TYR A 1 89 ? 10.436 -1.381 -3.160 1.00 95.25 89 TYR A C 1
ATOM 682 O O . TYR A 1 89 ? 10.688 -1.433 -4.361 1.00 95.25 89 TYR A O 1
ATOM 690 N N . GLN A 1 90 ? 11.039 -2.166 -2.265 1.00 96.19 90 GLN A N 1
ATOM 691 C CA . GLN A 1 90 ? 12.025 -3.172 -2.638 1.00 96.19 90 GLN A CA 1
ATOM 692 C C . GLN A 1 90 ? 11.407 -4.226 -3.570 1.00 96.19 90 GLN A C 1
ATOM 694 O O . GLN A 1 90 ? 11.973 -4.510 -4.622 1.00 96.19 90 GLN A O 1
ATOM 699 N N . ALA A 1 91 ? 10.229 -4.746 -3.223 1.00 94.69 91 ALA A N 1
ATOM 700 C CA . ALA A 1 91 ? 9.558 -5.787 -3.993 1.00 94.69 91 ALA A CA 1
ATOM 701 C C . ALA A 1 91 ? 9.187 -5.330 -5.413 1.00 94.69 91 ALA A C 1
ATOM 703 O O . ALA A 1 91 ? 9.433 -6.059 -6.372 1.00 94.69 91 ALA A O 1
ATOM 704 N N . VAL A 1 92 ? 8.629 -4.124 -5.548 1.00 93.50 92 VAL A N 1
ATOM 705 C CA . VAL A 1 92 ? 8.075 -3.629 -6.817 1.00 93.50 92 VAL A CA 1
ATOM 706 C C . VAL A 1 92 ? 9.133 -2.986 -7.710 1.00 93.50 92 VAL A C 1
ATOM 708 O O . VAL A 1 92 ? 9.130 -3.195 -8.916 1.00 93.50 92 VAL A O 1
ATOM 711 N N . PHE A 1 93 ? 10.057 -2.208 -7.146 1.00 91.50 93 PHE A N 1
ATOM 712 C CA . PHE A 1 93 ? 11.000 -1.433 -7.960 1.00 91.50 93 PHE A CA 1
ATOM 713 C C . PHE A 1 93 ? 12.385 -2.067 -8.086 1.00 91.50 93 PHE A C 1
ATOM 715 O O . PHE A 1 93 ? 13.121 -1.712 -9.005 1.00 91.50 93 PHE A O 1
ATOM 722 N N . ILE A 1 94 ? 12.777 -2.950 -7.162 1.00 92.44 94 ILE A N 1
ATOM 723 C CA . ILE A 1 94 ? 14.144 -3.490 -7.120 1.00 92.44 94 ILE A CA 1
ATOM 724 C C . ILE A 1 94 ? 14.176 -4.976 -7.468 1.00 92.44 94 ILE A C 1
ATOM 726 O O . ILE A 1 94 ? 15.011 -5.387 -8.272 1.00 92.44 94 ILE A O 1
ATOM 730 N N . ASP A 1 95 ? 13.290 -5.769 -6.867 1.00 89.31 95 ASP A N 1
ATOM 731 C CA . ASP A 1 95 ? 13.335 -7.227 -6.979 1.00 89.31 95 ASP A CA 1
ATOM 732 C C . ASP A 1 95 ? 12.552 -7.736 -8.202 1.00 89.31 95 ASP A C 1
ATOM 734 O O . ASP A 1 95 ? 13.010 -8.667 -8.861 1.00 89.31 95 ASP A O 1
ATOM 738 N N . ASN A 1 96 ? 11.421 -7.103 -8.537 1.00 78.44 96 ASN A N 1
ATOM 739 C CA . ASN A 1 96 ? 10.625 -7.392 -9.735 1.00 78.44 96 ASN A CA 1
ATOM 740 C C . ASN A 1 96 ? 10.319 -6.106 -10.521 1.00 78.44 96 ASN A C 1
ATOM 742 O O . ASN A 1 96 ? 9.155 -5.704 -10.588 1.00 78.44 96 ASN A O 1
ATOM 746 N N . PRO A 1 97 ? 11.330 -5.436 -11.105 1.00 71.69 97 PRO A N 1
ATOM 747 C CA . PRO A 1 97 ? 11.064 -4.299 -11.973 1.00 71.69 97 PRO A CA 1
ATOM 748 C C . PRO A 1 97 ? 10.155 -4.764 -13.111 1.00 71.69 97 PRO A C 1
ATOM 750 O O . PRO A 1 97 ? 10.460 -5.744 -13.791 1.00 71.69 97 PRO A O 1
ATOM 753 N N . VAL A 1 98 ? 9.025 -4.082 -13.290 1.00 68.06 98 VAL A N 1
ATOM 754 C CA . VAL A 1 98 ? 8.136 -4.369 -14.412 1.00 68.06 98 VAL A CA 1
ATOM 755 C C . V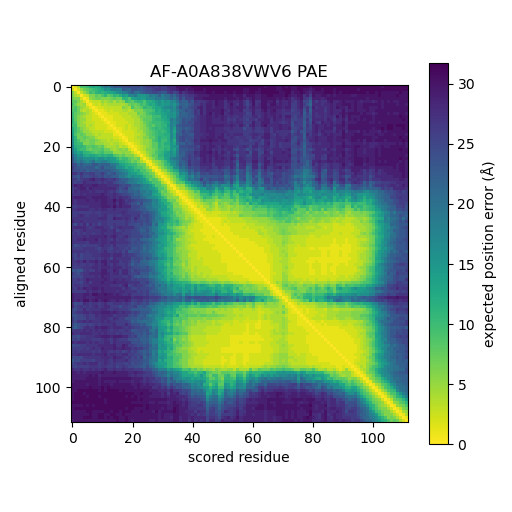AL A 1 98 ? 8.908 -4.064 -15.694 1.00 68.06 98 VAL A C 1
ATOM 757 O O . VAL A 1 98 ? 9.317 -2.923 -15.912 1.00 68.06 98 VAL A O 1
ATOM 760 N N . GLU A 1 99 ? 9.183 -5.094 -16.494 1.00 64.06 99 GLU A N 1
ATOM 761 C CA . GLU A 1 99 ? 9.783 -4.910 -17.812 1.00 64.06 99 GLU A CA 1
ATOM 762 C C . GLU A 1 99 ? 8.741 -4.261 -18.729 1.00 64.06 99 GLU A C 1
ATOM 764 O O . GLU A 1 99 ? 7.578 -4.663 -18.724 1.00 64.06 99 GLU A O 1
ATOM 769 N N . GLU A 1 100 ? 9.148 -3.241 -19.489 1.00 58.03 100 GLU A N 1
ATOM 770 C CA . GLU A 1 100 ? 8.304 -2.654 -20.532 1.00 58.03 100 GLU A CA 1
ATOM 771 C C . GLU A 1 100 ? 7.920 -3.766 -21.518 1.00 58.03 100 GLU A C 1
ATOM 773 O O . GLU A 1 100 ? 8.772 -4.279 -22.258 1.00 58.03 100 GLU A O 1
ATOM 778 N N . GLU A 1 101 ? 6.643 -4.163 -21.523 1.00 52.91 101 GLU A N 1
ATOM 779 C CA . GLU A 1 101 ? 6.100 -4.954 -22.619 1.00 52.91 101 GLU A CA 1
ATOM 780 C C . GLU A 1 101 ? 6.197 -4.081 -23.868 1.00 52.91 101 GLU A C 1
ATOM 782 O O . GLU A 1 101 ? 5.380 -3.194 -24.104 1.00 52.91 101 GLU A O 1
ATOM 787 N N . ASN A 1 102 ? 7.246 -4.309 -24.661 1.00 45.28 102 ASN A N 1
ATOM 788 C CA . ASN A 1 102 ? 7.374 -3.738 -25.990 1.00 45.28 102 ASN A CA 1
ATOM 789 C C . ASN A 1 102 ? 6.260 -4.349 -26.845 1.00 45.28 102 ASN A C 1
ATOM 791 O O . ASN A 1 102 ? 6.481 -5.340 -27.544 1.00 45.28 102 ASN A O 1
ATOM 795 N N . ASN A 1 103 ? 5.067 -3.763 -26.781 1.00 47.88 103 ASN A N 1
ATOM 796 C CA . ASN A 1 103 ? 4.000 -3.993 -27.739 1.00 47.88 103 ASN A CA 1
ATOM 797 C C . ASN A 1 103 ? 4.424 -3.337 -29.057 1.00 47.88 103 ASN A C 1
ATOM 799 O O . ASN A 1 103 ? 3.941 -2.277 -29.444 1.00 47.88 103 ASN A O 1
ATOM 803 N N . ASN A 1 104 ? 5.373 -3.974 -29.747 1.00 48.06 104 ASN A N 1
ATOM 804 C CA . ASN A 1 104 ? 5.444 -3.881 -31.195 1.00 48.06 104 ASN A CA 1
ATOM 805 C C . ASN A 1 104 ? 4.266 -4.701 -31.726 1.00 48.06 104 ASN A C 1
ATOM 807 O O . ASN A 1 104 ? 4.448 -5.810 -32.229 1.00 48.06 104 ASN A O 1
ATOM 811 N N . ASP A 1 105 ? 3.056 -4.174 -31.550 1.00 50.91 105 ASP A N 1
ATOM 812 C CA . ASP A 1 105 ? 1.954 -4.525 -32.424 1.00 50.91 105 ASP A CA 1
ATOM 813 C C . ASP A 1 105 ? 2.361 -3.971 -33.791 1.00 50.91 105 ASP A C 1
ATOM 815 O O . ASP A 1 105 ? 2.278 -2.774 -34.066 1.00 50.91 105 ASP A O 1
ATOM 819 N N . GLU A 1 106 ? 2.968 -4.842 -34.599 1.00 52.03 106 GLU A N 1
ATOM 820 C CA . GLU A 1 106 ? 3.122 -4.618 -36.025 1.00 52.03 106 GLU A CA 1
ATOM 821 C C . GLU A 1 106 ? 1.705 -4.426 -36.571 1.00 52.03 106 GLU A C 1
ATOM 823 O O . GLU A 1 106 ? 0.964 -5.391 -36.755 1.00 52.03 106 GLU A O 1
ATOM 828 N N . ASP A 1 107 ? 1.318 -3.163 -36.757 1.00 53.94 107 ASP A N 1
ATOM 829 C CA . ASP A 1 107 ? 0.164 -2.782 -37.555 1.00 53.94 107 ASP A CA 1
ATOM 830 C C . ASP A 1 107 ? 0.381 -3.373 -38.961 1.00 53.94 107 ASP A C 1
ATOM 832 O O . ASP A 1 107 ? 1.055 -2.788 -39.815 1.00 53.94 107 ASP A O 1
ATOM 836 N N . GLU A 1 108 ? -0.136 -4.584 -39.191 1.00 58.88 108 GLU A N 1
ATOM 837 C CA . GLU A 1 108 ? -0.381 -5.106 -40.530 1.00 58.88 108 GLU A CA 1
ATOM 838 C C . GLU A 1 108 ? -1.418 -4.175 -41.175 1.00 58.88 108 GLU A C 1
ATOM 840 O O . GLU A 1 108 ? -2.628 -4.329 -41.004 1.00 58.88 108 GLU A O 1
ATOM 845 N N . GLU A 1 109 ? -0.925 -3.158 -41.889 1.00 57.62 109 GLU A N 1
ATOM 846 C CA . GLU A 1 109 ? -1.702 -2.433 -42.891 1.00 57.62 109 GLU A CA 1
ATOM 847 C C . GLU A 1 109 ? -2.052 -3.410 -44.025 1.00 57.62 109 GLU A C 1
ATOM 849 O O . GLU A 1 109 ? -1.331 -3.539 -45.017 1.00 57.62 109 GLU A O 1
ATOM 854 N N . ASP A 1 110 ? -3.162 -4.124 -43.850 1.00 61.38 110 ASP A N 1
ATOM 855 C CA . ASP A 1 110 ? -3.957 -4.646 -44.956 1.00 61.38 110 ASP A CA 1
ATOM 856 C C . ASP A 1 110 ? -4.835 -3.517 -45.535 1.00 61.38 110 ASP A C 1
ATOM 858 O O . ASP A 1 110 ? -5.317 -2.655 -44.796 1.00 61.38 110 ASP A O 1
ATOM 862 N N . ASP A 1 111 ? -5.070 -3.607 -46.853 1.00 61.50 111 ASP A N 1
ATOM 863 C CA . ASP A 1 111 ? -5.968 -2.816 -47.727 1.00 61.50 111 ASP A CA 1
ATOM 864 C C . ASP A 1 111 ? -5.281 -1.617 -48.443 1.00 61.50 111 ASP A C 1
ATOM 866 O O . ASP A 1 111 ? -4.817 -0.675 -47.809 1.00 61.50 111 ASP A O 1
ATOM 870 N N . GLU A 1 112 ? -5.135 -1.520 -49.778 1.00 47.88 112 GLU A N 1
ATOM 871 C CA . GLU A 1 112 ? -5.835 -2.060 -50.970 1.00 47.88 112 GLU A CA 1
ATOM 872 C C . GLU A 1 112 ? -4.908 -2.088 -52.212 1.00 47.88 112 GLU A C 1
ATOM 874 O O . GLU A 1 112 ? -4.076 -1.161 -52.377 1.00 47.88 112 GLU A O 1
#

Secondary structure (DSSP, 8-state):
--SHHHHHHHHHHHHHHHHHHHTTS-------PPPPPPPPP--S-HHHHHHHHHHHHHHHHHHHHHTTS--S-GGGGSS--HHHHHHHHIIIIIIS----------------

Radius of gyration: 29.71 Å; Cα contacts (8 Å, |Δi|>4): 48; chains: 1; bounding box: 67×21×102 Å